Protein AF-A0A521LJ32-F1 (afdb_monomer)

Sequence (162 aa):
MAKRRGAHHNKLRSRKAGAVKAERNDLDALFDQVSVKQRFSLRRKIGRLPRASAHLLIRGYQLSLSMLVGRHCRHWPSCSAYTDEAIQRFGLWSGGWMGLARICRCNPWGTSGIDIVCEALPLGSRWYRPWSYGRWRGTNEPAPLALETTGLNGPGAGPAPS

Mean predicted aligned error: 18.1 Å

pLDDT: mean 70.21, std 13.19, range [38.06, 92.12]

Foldseek 3Di:
DPPPVVVVVVVVVVVVVVVVVVVVVVVVVVVVVVVVVVVVVVVVVVVCVVVVVVVVVVVVVCVLVVLVVDDDQLEPPRLVVQLVVLCVQPNCQLSVLQSVLVSVARDPPHDGYYAHHDPDAPPPDDSVCSNSSHDNDDGPDPDPCVVDVVDDDDDDDDDDDD

Radius of gyration: 37.43 Å; Cα contacts (8 Å, |Δi|>4): 113; chains: 1; bounding box: 54×36×129 Å

Solvent-accessible surface area (backbone atoms only — not comparable to full-atom values): 9677 Å² total; per-residue (Å²): 134,74,74,67,61,59,61,54,54,53,54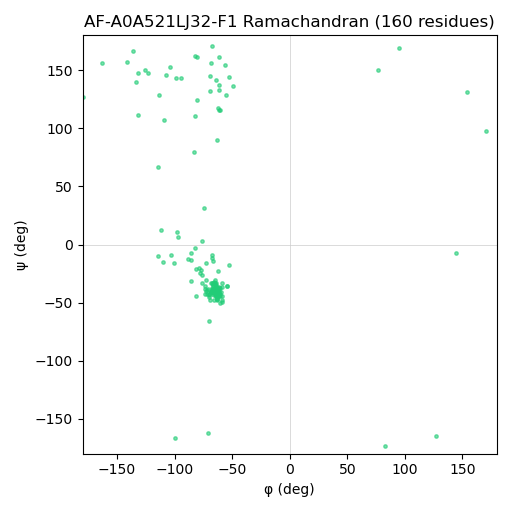,54,52,54,52,51,54,50,51,55,52,50,53,50,54,52,51,52,52,50,55,50,55,52,54,52,54,55,55,55,56,56,56,57,56,58,71,46,48,63,57,52,51,51,51,51,52,52,50,51,50,50,50,56,48,56,52,66,75,71,57,78,66,55,33,47,62,42,65,63,59,45,22,52,54,26,24,76,74,64,33,66,68,46,8,44,30,33,28,48,29,45,62,69,34,50,43,97,91,45,63,70,45,52,43,56,72,73,93,67,81,64,97,80,60,44,90,92,42,56,76,59,54,17,66,79,73,85,69,46,54,78,63,80,59,82,80,38,79,90,71,75,91,84,84,89,79,88,81,84,87,133

Structure (mmCIF, N/CA/C/O backbone):
data_AF-A0A521LJ32-F1
#
_entry.id   AF-A0A521LJ32-F1
#
loop_
_atom_site.group_PDB
_atom_site.id
_atom_site.type_symbol
_atom_site.label_atom_id
_atom_site.label_alt_id
_atom_site.label_comp_id
_atom_site.label_asym_id
_atom_site.label_entity_id
_atom_site.label_seq_id
_atom_site.pdbx_PDB_ins_code
_atom_site.Cartn_x
_atom_site.Cartn_y
_atom_site.Cartn_z
_atom_site.occupancy
_atom_site.B_iso_or_equiv
_atom_site.auth_seq_id
_atom_site.auth_comp_id
_atom_site.auth_asym_id
_atom_site.auth_atom_id
_atom_site.pdbx_PDB_model_num
ATOM 1 N N . MET A 1 1 ? -34.061 -26.441 92.527 1.00 54.38 1 MET A N 1
ATOM 2 C CA . MET A 1 1 ? -32.813 -25.710 92.175 1.00 54.38 1 MET A CA 1
ATOM 3 C C . MET A 1 1 ? -32.294 -25.921 90.730 1.00 54.38 1 MET A C 1
ATOM 5 O O . MET A 1 1 ? -31.245 -25.386 90.397 1.00 54.38 1 MET A O 1
ATOM 9 N N . ALA A 1 2 ? -33.013 -26.598 89.816 1.00 57.12 2 ALA A N 1
ATOM 10 C CA . ALA A 1 2 ? -32.486 -26.977 88.486 1.00 57.12 2 ALA A CA 1
ATOM 11 C C . ALA A 1 2 ? -32.610 -25.919 87.354 1.00 57.12 2 ALA A C 1
ATOM 13 O O . ALA A 1 2 ? -31.958 -26.039 86.320 1.00 57.12 2 ALA A O 1
ATOM 14 N N . LYS A 1 3 ? -33.406 -24.852 87.530 1.00 55.34 3 LYS A N 1
ATOM 15 C CA . LYS A 1 3 ? -33.791 -23.930 86.435 1.00 55.34 3 LYS A CA 1
ATOM 16 C C . LYS A 1 3 ? -32.705 -22.919 86.025 1.00 55.34 3 LYS A C 1
ATOM 18 O O . LYS A 1 3 ? -32.716 -22.426 84.901 1.00 55.34 3 LYS A O 1
ATOM 23 N N . ARG A 1 4 ? -31.729 -22.630 86.898 1.00 54.38 4 ARG A N 1
ATOM 24 C CA . ARG A 1 4 ? -30.661 -21.648 86.608 1.00 54.38 4 ARG A CA 1
ATOM 25 C C . ARG A 1 4 ? -29.555 -22.185 85.687 1.00 54.38 4 ARG A C 1
ATOM 27 O O . ARG A 1 4 ? -28.926 -21.394 84.991 1.00 54.38 4 ARG A O 1
ATOM 34 N N . ARG A 1 5 ? -29.341 -23.508 85.620 1.00 54.66 5 ARG A N 1
ATOM 35 C CA . ARG A 1 5 ? -28.276 -24.108 84.787 1.00 54.66 5 ARG A CA 1
ATOM 36 C C . ARG A 1 5 ? -28.604 -24.083 83.283 1.00 54.66 5 ARG A C 1
ATOM 38 O O . ARG A 1 5 ? -27.719 -23.813 82.476 1.00 54.66 5 ARG A O 1
ATOM 45 N N . GLY A 1 6 ? -29.874 -24.265 82.906 1.00 58.09 6 GLY A N 1
ATOM 46 C CA . GLY A 1 6 ? -30.313 -24.252 81.499 1.00 58.09 6 GLY A CA 1
ATOM 47 C C . GLY A 1 6 ? -30.199 -22.880 80.822 1.00 58.09 6 GLY A C 1
ATOM 48 O O . GLY A 1 6 ? -29.779 -22.785 79.669 1.00 58.09 6 GLY A O 1
ATOM 49 N N . ALA A 1 7 ? -30.480 -21.802 81.563 1.00 60.91 7 ALA A N 1
ATOM 50 C CA . ALA A 1 7 ? -30.339 -20.434 81.060 1.00 60.91 7 ALA A CA 1
ATOM 51 C C . ALA A 1 7 ? -28.874 -20.081 80.736 1.00 60.91 7 ALA A C 1
ATOM 53 O O . ALA A 1 7 ? -28.594 -19.405 79.745 1.00 60.91 7 ALA A O 1
ATOM 54 N N . HIS A 1 8 ? -27.928 -20.591 81.532 1.00 57.75 8 HIS A N 1
ATOM 55 C CA . HIS A 1 8 ? -26.502 -20.354 81.319 1.00 57.75 8 HIS A CA 1
ATOM 56 C C . HIS A 1 8 ? -25.959 -21.113 80.093 1.00 57.75 8 HIS A C 1
ATOM 58 O O . HIS A 1 8 ? -25.195 -20.553 79.306 1.00 57.75 8 HIS A O 1
ATOM 64 N N . HIS A 1 9 ? -26.415 -22.351 79.865 1.00 59.19 9 HIS A N 1
ATOM 65 C CA . HIS A 1 9 ? -26.024 -23.143 78.690 1.00 59.19 9 HIS A CA 1
ATOM 66 C C . HIS A 1 9 ? -26.517 -22.540 77.364 1.00 59.19 9 HIS A C 1
ATOM 68 O O . HIS A 1 9 ? -25.766 -22.511 76.388 1.00 59.19 9 HIS A O 1
ATOM 74 N N . ASN A 1 10 ? -27.743 -22.005 77.327 1.00 61.47 10 ASN A N 1
ATOM 75 C CA . ASN A 1 10 ? -28.283 -21.361 76.124 1.00 61.47 10 ASN A CA 1
ATOM 76 C C . ASN A 1 10 ? -27.497 -20.084 75.761 1.00 61.47 10 ASN A C 1
ATOM 78 O O . ASN A 1 10 ? -27.132 -19.860 74.605 1.00 61.47 10 ASN A O 1
ATOM 82 N N . LYS A 1 11 ? -27.116 -19.297 76.778 1.00 60.88 11 LYS A N 1
ATOM 83 C CA . LYS A 1 11 ? -26.315 -18.077 76.599 1.00 60.88 11 LYS A CA 1
ATOM 84 C C . LYS A 1 11 ? -24.913 -18.375 76.054 1.00 60.88 11 LYS A C 1
ATOM 86 O O . LYS A 1 11 ? -24.425 -17.646 75.194 1.00 60.88 11 LYS A O 1
ATOM 91 N N . LEU A 1 12 ? -24.279 -19.464 76.492 1.00 61.78 12 LEU A N 1
ATOM 92 C CA . LEU A 1 12 ? -22.976 -19.894 75.968 1.00 61.78 12 LEU A CA 1
ATOM 93 C C . LEU A 1 12 ? -23.063 -20.371 74.507 1.00 61.78 12 LEU A C 1
ATOM 95 O O . LEU A 1 12 ? -22.185 -20.050 73.706 1.00 61.78 12 LEU A O 1
ATOM 99 N N . ARG A 1 13 ? -24.135 -21.083 74.133 1.00 63.41 13 ARG A N 1
ATOM 100 C CA . ARG A 1 13 ? -24.345 -21.582 72.762 1.00 63.41 13 ARG A CA 1
ATOM 101 C C . ARG A 1 13 ? -24.614 -20.447 71.767 1.00 63.41 13 ARG A C 1
ATOM 103 O O . ARG A 1 13 ? -24.036 -20.447 70.684 1.00 63.41 13 ARG A O 1
ATOM 110 N N . SER A 1 14 ? -25.403 -19.446 72.167 1.00 62.03 14 SER A N 1
ATOM 111 C CA . SER A 1 14 ? -25.654 -18.242 71.361 1.00 62.03 14 SER A CA 1
ATOM 112 C C . SER A 1 14 ? -24.380 -17.426 71.114 1.00 62.03 14 SER A C 1
ATOM 114 O O . SER A 1 14 ? -24.181 -16.935 70.006 1.00 62.03 14 SER A O 1
ATOM 116 N N . ARG A 1 15 ? -23.485 -17.321 72.109 1.00 66.06 15 ARG A N 1
ATOM 117 C CA . ARG A 1 15 ? -22.196 -16.622 71.956 1.00 66.06 15 ARG A CA 1
ATOM 118 C C . ARG A 1 15 ? -21.252 -17.357 71.003 1.00 66.06 15 ARG A C 1
ATOM 120 O O . ARG A 1 15 ? -20.629 -16.715 70.165 1.00 66.06 15 ARG A O 1
ATOM 127 N N . LYS A 1 16 ? -21.193 -18.693 71.076 1.00 69.75 16 LYS A N 1
ATOM 128 C CA . LYS A 1 16 ? -20.401 -19.509 70.137 1.00 69.75 16 LYS A CA 1
ATOM 129 C C . LYS A 1 16 ? -20.930 -19.421 68.702 1.00 69.75 16 LYS A C 1
ATOM 131 O O . LYS A 1 16 ? -20.137 -19.275 67.782 1.00 69.75 16 LYS A O 1
ATOM 136 N N . ALA A 1 17 ? -22.251 -19.447 68.510 1.00 67.25 17 ALA A N 1
ATOM 137 C CA . ALA A 1 17 ? -22.855 -19.275 67.187 1.00 67.25 17 ALA A CA 1
ATOM 138 C C . ALA A 1 17 ? -22.540 -17.896 66.577 1.00 67.25 17 ALA A C 1
ATOM 140 O O . ALA A 1 17 ? -22.269 -17.808 65.382 1.00 67.25 17 ALA A O 1
ATOM 141 N N . GLY A 1 18 ? -22.519 -16.841 67.402 1.00 62.53 18 GLY A N 1
ATOM 142 C CA . GLY A 1 18 ? -22.103 -15.499 66.985 1.00 62.53 18 GLY A CA 1
ATOM 143 C C . GLY A 1 18 ? -20.631 -15.426 66.570 1.00 62.53 18 GLY A C 1
ATOM 144 O O . GLY A 1 18 ? -20.332 -14.869 65.520 1.00 62.53 18 GLY A O 1
ATOM 145 N N . ALA A 1 19 ? -19.728 -16.048 67.337 1.00 68.88 19 ALA A N 1
ATOM 146 C CA . ALA A 1 19 ? -18.296 -16.075 67.027 1.00 68.88 19 ALA A CA 1
ATOM 147 C C . ALA A 1 19 ? -17.991 -16.813 65.710 1.00 68.88 19 ALA A C 1
ATOM 149 O O . ALA A 1 19 ? -17.272 -16.292 64.868 1.00 68.88 19 ALA A O 1
ATOM 150 N N . VAL A 1 20 ? -18.619 -17.972 65.477 1.00 70.00 20 VAL A N 1
ATOM 151 C CA . VAL A 1 20 ? -18.453 -18.733 64.222 1.00 70.00 20 VAL A CA 1
ATOM 152 C C . VAL A 1 20 ? -19.055 -17.989 63.022 1.00 70.00 20 VAL A C 1
ATOM 154 O O . VAL A 1 20 ? -18.553 -18.083 61.903 1.00 70.00 20 VAL A O 1
ATOM 157 N N . LYS A 1 21 ? -20.146 -17.235 63.225 1.00 72.44 21 LYS A N 1
ATOM 158 C CA . LYS A 1 21 ? -20.731 -16.390 62.174 1.00 72.44 21 LYS A CA 1
ATOM 159 C C . LYS A 1 21 ? -19.796 -15.230 61.815 1.00 72.44 21 LYS A C 1
ATOM 161 O O . LYS A 1 21 ? -19.666 -14.942 60.632 1.00 72.44 21 LYS A O 1
ATOM 166 N N . ALA A 1 22 ? -19.155 -14.614 62.809 1.00 74.06 22 ALA A N 1
ATOM 167 C CA . ALA A 1 22 ? -18.171 -13.557 62.594 1.00 74.06 22 ALA A CA 1
ATOM 168 C C . ALA A 1 22 ? -16.955 -14.076 61.809 1.00 74.06 22 ALA A C 1
ATOM 170 O O . ALA A 1 22 ? -16.626 -13.512 60.775 1.00 74.06 22 ALA A O 1
ATOM 171 N N . GLU A 1 23 ? -16.393 -15.221 62.210 1.00 70.88 23 GLU A N 1
ATOM 172 C CA . GLU A 1 23 ? -15.222 -15.815 61.548 1.00 70.88 23 GLU A CA 1
ATOM 173 C C . GLU A 1 23 ? -15.498 -16.208 60.083 1.00 70.88 23 GLU A C 1
ATOM 175 O O . GLU A 1 23 ? -14.677 -15.975 59.199 1.00 70.88 23 GLU A O 1
ATOM 180 N N . ARG A 1 24 ? -16.694 -16.738 59.784 1.00 76.19 24 ARG A N 1
ATOM 181 C CA . ARG A 1 24 ? -17.104 -17.024 58.397 1.00 76.19 24 ARG A CA 1
ATOM 182 C C . ARG A 1 24 ? -17.256 -15.752 57.558 1.00 76.19 24 ARG A C 1
ATOM 184 O O . ARG A 1 24 ? -16.822 -15.746 56.414 1.00 76.19 24 ARG A O 1
ATOM 191 N N . ASN A 1 25 ? -17.816 -14.684 58.127 1.00 75.81 25 ASN A N 1
ATOM 192 C CA . ASN A 1 25 ? -17.928 -13.401 57.431 1.00 75.81 25 ASN A CA 1
ATOM 193 C C . ASN A 1 25 ? -16.542 -12.787 57.138 1.00 75.81 25 ASN A C 1
ATOM 195 O O . ASN A 1 25 ? -16.372 -12.162 56.094 1.00 75.81 25 ASN A O 1
ATOM 199 N N . ASP A 1 26 ? -15.556 -12.992 58.019 1.00 77.69 26 ASP A N 1
ATOM 200 C CA . ASP A 1 26 ? -14.171 -12.556 57.795 1.00 77.69 26 ASP A CA 1
ATOM 201 C C . ASP A 1 26 ? -13.500 -13.346 56.660 1.00 77.69 26 ASP A C 1
ATOM 203 O O . ASP A 1 26 ? -12.827 -12.762 55.809 1.00 77.69 26 ASP A O 1
ATOM 207 N N . LEU A 1 27 ? -13.723 -14.664 56.588 1.00 71.81 27 LEU A N 1
ATOM 208 C CA . LEU A 1 27 ? -13.238 -15.490 55.475 1.00 71.81 27 LEU A CA 1
ATOM 209 C C . LEU A 1 27 ? -13.890 -15.100 54.140 1.00 71.81 27 LEU A C 1
ATOM 211 O O . LEU A 1 27 ? -13.187 -14.985 53.133 1.00 71.81 27 LEU A O 1
ATOM 215 N N . ASP A 1 28 ? -15.198 -14.834 54.130 1.00 76.00 28 ASP A N 1
ATOM 216 C CA . ASP A 1 28 ? -15.920 -14.368 52.940 1.00 76.00 28 ASP A CA 1
ATOM 217 C C . ASP A 1 28 ? -15.393 -12.994 52.474 1.00 76.00 28 ASP A C 1
ATOM 219 O O . ASP A 1 28 ? -15.173 -12.777 51.279 1.00 76.00 28 ASP A O 1
ATOM 223 N N . ALA A 1 29 ? -15.081 -12.092 53.414 1.00 75.38 29 ALA A N 1
ATOM 224 C CA . ALA A 1 29 ? -14.473 -10.794 53.120 1.00 75.38 29 ALA A CA 1
ATOM 225 C C . ALA A 1 29 ? -13.045 -10.918 52.557 1.00 75.38 29 ALA A C 1
ATOM 227 O O . ALA A 1 29 ? -12.646 -10.136 51.689 1.00 75.38 29 ALA A O 1
ATOM 228 N N . LEU A 1 30 ? -12.263 -11.902 53.010 1.00 74.81 30 LEU A N 1
ATOM 229 C CA . LEU A 1 30 ? -10.928 -12.172 52.470 1.00 74.81 30 LEU A CA 1
ATOM 230 C C . LEU A 1 30 ? -10.986 -12.740 51.045 1.00 74.81 30 LEU A C 1
ATOM 232 O O . LEU A 1 30 ? -10.229 -12.285 50.182 1.00 74.81 30 LEU A O 1
ATOM 236 N N . PHE A 1 31 ? -11.894 -13.681 50.764 1.00 69.81 31 PHE A N 1
ATOM 237 C CA . PHE A 1 31 ? -12.085 -14.217 49.410 1.00 69.81 31 PHE A CA 1
ATOM 238 C C . PHE A 1 31 ? -12.520 -13.131 48.416 1.00 69.81 31 PHE A C 1
ATOM 240 O O . PHE A 1 31 ? -12.010 -13.086 47.289 1.00 69.81 31 PHE A O 1
ATOM 247 N N . ASP A 1 32 ? -13.391 -12.212 48.843 1.00 72.06 32 ASP A N 1
ATOM 248 C CA . ASP A 1 32 ? -13.835 -11.098 48.005 1.00 72.06 32 ASP A CA 1
ATOM 249 C C . ASP A 1 32 ? -12.683 -10.112 47.721 1.00 72.06 32 ASP A C 1
ATOM 251 O O . ASP A 1 32 ? -12.442 -9.724 46.572 1.00 72.06 32 ASP A O 1
ATOM 255 N N . GLN A 1 33 ? -11.850 -9.814 48.728 1.00 65.12 33 GLN A N 1
ATOM 256 C CA . GLN A 1 33 ? -10.648 -8.988 48.550 1.00 65.12 33 GLN A CA 1
ATOM 257 C C . GLN A 1 33 ? -9.626 -9.584 47.562 1.00 65.12 33 GLN A C 1
ATOM 259 O O . GLN A 1 33 ? -9.000 -8.839 46.794 1.00 65.12 33 GLN A O 1
ATOM 264 N N . VAL A 1 34 ? -9.446 -10.910 47.541 1.00 64.62 34 VAL A N 1
ATOM 265 C CA . VAL A 1 34 ? -8.529 -11.591 46.605 1.00 64.62 34 VAL A CA 1
ATOM 266 C C . VAL A 1 34 ? -9.069 -11.549 45.166 1.00 64.62 34 VAL A C 1
ATOM 268 O O . VAL A 1 34 ? -8.337 -11.173 44.242 1.00 64.62 34 VAL A O 1
ATOM 271 N N . SER A 1 35 ? -10.363 -11.836 44.976 1.00 58.97 35 SER A N 1
ATOM 272 C CA . SER A 1 35 ? -11.041 -11.835 43.667 1.00 58.97 35 SER A CA 1
ATOM 273 C C . SER A 1 35 ? -11.021 -10.454 42.996 1.00 58.97 35 SER A C 1
ATOM 275 O O . SER A 1 35 ? -10.735 -10.310 41.798 1.00 58.97 35 SER A O 1
ATOM 277 N N . VAL A 1 36 ? -11.237 -9.402 43.788 1.00 60.97 36 VAL A N 1
ATOM 278 C CA . VAL A 1 36 ? -11.224 -8.009 43.331 1.00 60.97 36 VAL A CA 1
ATOM 279 C C . VAL A 1 36 ? -9.819 -7.587 42.866 1.00 60.97 36 VAL A C 1
ATOM 281 O O . VAL A 1 36 ? -9.673 -7.017 41.778 1.00 60.97 36 VAL A O 1
ATOM 284 N N . LYS A 1 37 ? -8.753 -7.940 43.603 1.00 56.16 37 LYS A N 1
ATOM 285 C CA . LYS A 1 37 ? -7.362 -7.640 43.198 1.00 56.16 37 LYS A CA 1
ATOM 286 C C . LYS A 1 37 ? -6.949 -8.354 41.903 1.00 56.16 37 LYS A C 1
ATOM 288 O O . LYS A 1 37 ? -6.308 -7.727 41.051 1.00 56.16 37 LYS A O 1
ATOM 293 N N . GLN A 1 38 ? -7.346 -9.618 41.709 1.00 58.31 38 GLN A N 1
ATOM 294 C CA . GLN A 1 38 ? -7.079 -10.368 40.469 1.00 58.31 38 GLN A CA 1
ATOM 295 C C . GLN A 1 38 ? -7.765 -9.736 39.244 1.00 58.31 38 GLN A C 1
ATOM 297 O O . GLN A 1 38 ? -7.132 -9.575 38.193 1.00 58.31 38 GLN A O 1
ATOM 302 N N . ARG A 1 39 ? -9.018 -9.282 39.388 1.00 54.84 39 ARG A N 1
ATOM 303 C CA . ARG A 1 39 ? -9.787 -8.600 38.328 1.00 54.84 39 ARG A CA 1
ATOM 304 C C . ARG A 1 39 ? -9.175 -7.255 37.906 1.00 54.84 39 ARG A C 1
ATOM 306 O O . ARG A 1 39 ? -9.175 -6.921 36.719 1.00 54.84 39 ARG A O 1
ATOM 313 N N . PHE A 1 40 ? -8.576 -6.506 38.834 1.00 54.75 40 PHE A N 1
ATOM 314 C CA . PHE A 1 40 ? -7.936 -5.216 38.530 1.00 54.75 40 PHE A CA 1
ATOM 315 C C . PHE A 1 40 ? -6.568 -5.321 37.829 1.00 54.75 40 PHE A C 1
ATOM 317 O O . PHE A 1 40 ? -6.170 -4.393 37.117 1.00 54.75 40 PHE A O 1
ATOM 324 N N . SER A 1 41 ? -5.834 -6.422 38.013 1.00 53.56 41 SER A N 1
ATOM 325 C CA . SER A 1 41 ? -4.534 -6.654 37.358 1.00 53.56 41 SER A CA 1
ATOM 326 C C . SER A 1 41 ? -4.692 -6.980 35.865 1.00 53.56 41 SER A C 1
ATOM 328 O O . SER A 1 41 ? -4.002 -6.412 35.015 1.00 53.56 41 SER A O 1
ATOM 330 N N . LEU A 1 42 ? -5.673 -7.821 35.524 1.00 59.31 42 LEU A N 1
ATOM 331 C CA . LEU A 1 42 ? -5.960 -8.225 34.142 1.00 59.31 42 LEU A CA 1
ATOM 332 C C . LEU A 1 42 ? -6.508 -7.065 33.296 1.00 59.31 42 LEU A C 1
ATOM 334 O O . LEU A 1 42 ? -6.065 -6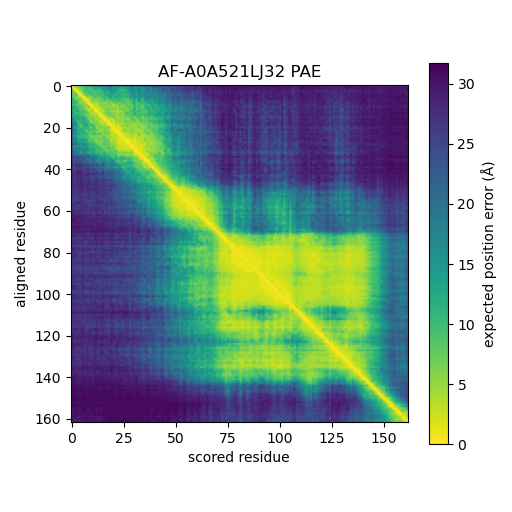.842 32.169 1.00 59.31 42 LEU A O 1
ATOM 338 N N . ARG A 1 43 ? -7.390 -6.242 33.873 1.00 57.50 43 ARG A N 1
ATOM 339 C CA . ARG A 1 43 ? -7.992 -5.074 33.208 1.00 57.50 43 ARG A CA 1
ATOM 340 C C . ARG A 1 43 ? -6.964 -3.985 32.853 1.00 57.50 43 ARG A C 1
ATOM 342 O O . ARG A 1 43 ? -7.097 -3.319 31.828 1.00 57.50 43 ARG A O 1
ATOM 349 N N . ARG A 1 44 ? -5.885 -3.852 33.641 1.00 55.53 44 ARG A N 1
ATOM 350 C CA . ARG A 1 44 ? -4.763 -2.931 33.361 1.00 55.53 44 ARG A CA 1
ATOM 351 C C . ARG A 1 44 ? -3.862 -3.387 32.210 1.00 55.53 44 ARG A C 1
ATOM 353 O O . ARG A 1 44 ? -3.319 -2.533 31.511 1.00 55.53 44 ARG A O 1
ATOM 360 N N . LYS A 1 45 ? -3.713 -4.699 31.987 1.00 53.75 45 LYS A N 1
ATOM 361 C CA . LYS A 1 45 ? -2.953 -5.237 30.843 1.00 53.75 45 LYS A CA 1
ATOM 362 C C . LYS A 1 45 ? -3.694 -5.001 29.521 1.00 53.75 45 LYS A C 1
ATOM 364 O O . LYS A 1 45 ? -3.078 -4.601 28.537 1.00 53.75 45 LYS A O 1
ATOM 369 N N . ILE A 1 46 ? -5.021 -5.126 29.535 1.00 62.19 46 ILE A N 1
ATOM 370 C CA . ILE A 1 46 ? -5.887 -4.923 28.362 1.00 62.19 46 ILE A CA 1
ATOM 371 C C . ILE A 1 46 ? -5.883 -3.458 27.891 1.00 62.19 46 ILE A C 1
ATOM 373 O O . ILE A 1 46 ? -5.842 -3.195 26.693 1.00 62.19 46 ILE A O 1
ATOM 377 N N . GLY A 1 47 ? -5.794 -2.489 28.809 1.00 61.19 47 GLY A N 1
ATOM 378 C CA . GLY A 1 47 ? -5.699 -1.061 28.464 1.00 61.19 47 GLY A CA 1
ATOM 379 C C . GLY A 1 47 ? -4.398 -0.628 27.763 1.00 61.19 47 GLY A C 1
ATOM 380 O O . GLY A 1 47 ? -4.304 0.508 27.293 1.00 61.19 47 GLY A O 1
ATOM 381 N N . ARG A 1 48 ? -3.381 -1.503 27.682 1.00 58.66 48 ARG A N 1
ATOM 382 C CA . ARG A 1 48 ? -2.109 -1.237 26.977 1.00 58.66 48 ARG A CA 1
ATOM 383 C C . ARG A 1 48 ? -2.033 -1.870 25.583 1.00 58.66 48 ARG A C 1
ATOM 385 O O . ARG A 1 48 ? -1.213 -1.434 24.780 1.00 58.66 48 ARG A O 1
ATOM 392 N N . LEU A 1 49 ? -2.913 -2.822 25.268 1.00 66.44 49 LEU A N 1
ATOM 393 C CA . LEU A 1 49 ? -3.036 -3.437 23.941 1.00 66.44 49 LEU A CA 1
ATOM 394 C C . LEU A 1 49 ? -3.352 -2.444 22.807 1.00 66.44 49 LEU A C 1
ATOM 396 O O . LEU A 1 49 ? -2.677 -2.524 21.782 1.00 66.44 49 LEU A O 1
ATOM 400 N N . PRO A 1 50 ? -4.279 -1.471 22.954 1.00 72.56 50 PRO A N 1
ATOM 401 C CA . PRO A 1 50 ? -4.562 -0.538 21.863 1.00 72.56 50 PRO A CA 1
ATOM 402 C C . PRO A 1 50 ? -3.348 0.343 21.553 1.00 72.56 50 PRO A C 1
ATOM 404 O O . PRO A 1 50 ? -3.020 0.565 20.390 1.00 72.56 50 PRO A O 1
ATOM 407 N N . ARG A 1 51 ? -2.601 0.757 22.586 1.00 70.75 51 ARG A N 1
ATOM 408 C CA . ARG A 1 51 ? -1.354 1.517 22.420 1.00 70.75 51 ARG A CA 1
ATOM 409 C C . ARG A 1 51 ? -0.282 0.702 21.699 1.00 70.75 51 ARG A C 1
ATOM 411 O O . ARG A 1 51 ? 0.364 1.224 20.799 1.00 70.75 51 ARG A O 1
ATOM 418 N N . ALA A 1 52 ? -0.129 -0.575 22.044 1.00 74.38 52 ALA A N 1
ATOM 419 C CA . ALA A 1 52 ? 0.801 -1.466 21.356 1.00 74.38 52 ALA A CA 1
ATOM 420 C C . ALA A 1 52 ? 0.407 -1.689 19.883 1.00 74.38 52 ALA A C 1
ATOM 422 O O . ALA A 1 52 ? 1.268 -1.630 19.010 1.00 74.38 52 ALA A O 1
ATOM 423 N N . SER A 1 53 ? -0.889 -1.858 19.593 1.00 78.38 53 SER A N 1
ATOM 424 C CA . SER A 1 53 ? -1.387 -1.990 18.217 1.00 78.38 53 SER A CA 1
ATOM 425 C C . SER A 1 53 ? -1.176 -0.718 17.390 1.00 78.38 53 SER A C 1
ATOM 427 O O . SER A 1 53 ? -0.713 -0.795 16.255 1.00 78.38 53 SER A O 1
ATOM 429 N N . ALA A 1 54 ? -1.403 0.458 17.984 1.00 79.38 54 ALA A N 1
ATOM 430 C CA . ALA A 1 54 ? -1.137 1.740 17.344 1.00 79.38 54 ALA A CA 1
ATOM 431 C C . ALA A 1 54 ? 0.360 1.912 17.048 1.00 79.38 54 ALA A C 1
ATOM 433 O O . ALA A 1 54 ? 0.731 2.285 15.940 1.00 79.38 54 ALA A O 1
ATOM 434 N N . HIS A 1 55 ? 1.237 1.563 17.993 1.00 82.00 55 HIS A N 1
ATOM 435 C CA . HIS A 1 55 ? 2.683 1.593 17.769 1.00 82.00 55 HIS A CA 1
ATOM 436 C C . HIS A 1 55 ? 3.138 0.633 16.665 1.00 82.00 55 HIS A C 1
ATOM 438 O O . HIS A 1 55 ? 4.002 1.002 15.870 1.00 82.00 55 HIS A O 1
ATOM 444 N N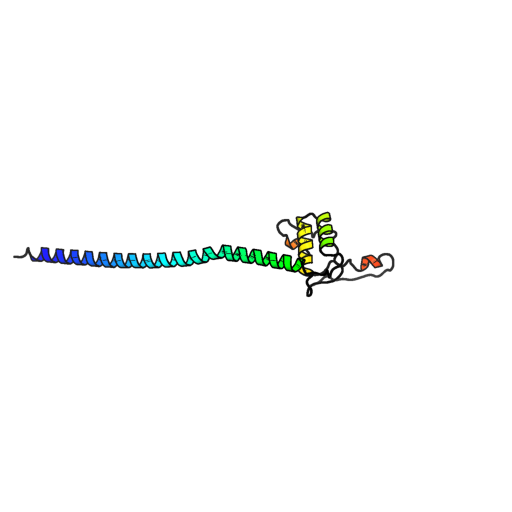 . LEU A 1 56 ? 2.561 -0.569 16.588 1.00 78.50 56 LEU A N 1
ATOM 445 C CA . LEU A 1 56 ? 2.868 -1.540 15.537 1.00 78.50 56 LEU A CA 1
ATOM 446 C C . LEU A 1 56 ? 2.461 -1.012 14.152 1.00 78.50 56 LEU A C 1
ATOM 448 O O . LEU A 1 56 ? 3.247 -1.100 13.212 1.00 78.50 56 LEU A O 1
ATOM 452 N N . LEU A 1 57 ? 1.277 -0.403 14.042 1.00 79.25 57 LEU A N 1
ATOM 453 C CA . LEU A 1 57 ? 0.794 0.228 12.808 1.00 79.25 57 LEU A CA 1
ATOM 454 C C . LEU A 1 57 ? 1.678 1.404 12.383 1.00 79.25 57 LEU A C 1
ATOM 456 O O . LEU A 1 57 ? 2.072 1.494 11.222 1.00 79.25 57 LEU A O 1
ATOM 460 N N . ILE A 1 58 ? 2.048 2.270 13.330 1.00 79.94 58 ILE A N 1
ATOM 461 C CA . ILE A 1 58 ? 2.929 3.415 13.071 1.00 79.94 58 ILE A CA 1
ATOM 462 C C . ILE A 1 58 ? 4.310 2.938 12.613 1.00 79.94 58 ILE A C 1
ATOM 464 O O . ILE A 1 58 ? 4.865 3.490 11.667 1.00 7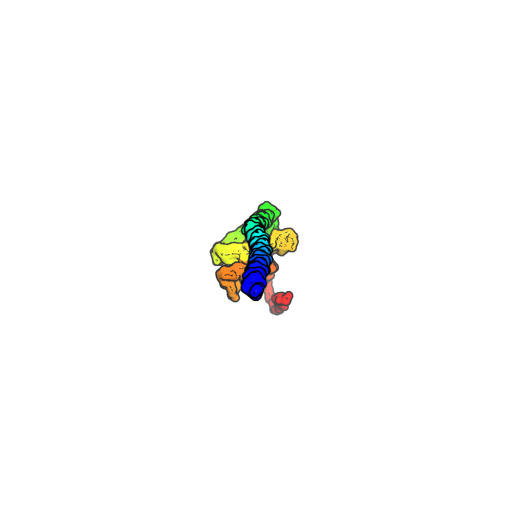9.94 58 ILE A O 1
ATOM 468 N N . ARG A 1 59 ? 4.868 1.894 13.239 1.00 74.00 59 ARG A N 1
ATOM 469 C CA . ARG A 1 59 ? 6.149 1.309 12.816 1.00 74.00 59 ARG A CA 1
ATOM 470 C C . ARG A 1 59 ? 6.055 0.633 11.451 1.00 74.00 59 ARG A C 1
ATOM 472 O O . ARG A 1 59 ? 6.980 0.793 10.662 1.00 74.00 59 ARG A O 1
ATOM 479 N N . GLY A 1 60 ? 4.949 -0.049 11.147 1.00 73.00 60 GLY A N 1
ATOM 480 C CA . GLY A 1 60 ? 4.681 -0.593 9.814 1.00 73.00 60 GLY A CA 1
ATOM 481 C C . GLY A 1 60 ? 4.674 0.503 8.749 1.00 73.00 60 GLY A C 1
ATOM 482 O O . GLY A 1 60 ? 5.389 0.402 7.758 1.00 73.00 60 GLY A O 1
ATOM 483 N N . TYR A 1 61 ? 3.966 1.603 9.010 1.00 64.19 61 TYR A N 1
ATOM 484 C CA . TYR A 1 61 ? 3.922 2.771 8.131 1.00 64.19 61 TYR A CA 1
ATOM 485 C C . TYR A 1 61 ? 5.289 3.448 7.969 1.00 64.19 61 TYR A C 1
ATOM 487 O O . TYR A 1 61 ? 5.711 3.716 6.847 1.00 64.19 61 TYR A O 1
ATOM 495 N N . GLN A 1 62 ? 6.016 3.679 9.067 1.00 69.62 62 GLN A N 1
ATOM 496 C CA . GLN A 1 62 ? 7.362 4.259 9.025 1.00 69.62 62 GLN A CA 1
ATOM 497 C C . GLN A 1 62 ? 8.336 3.382 8.245 1.00 69.62 62 GLN A C 1
ATOM 499 O O . GLN A 1 62 ? 9.166 3.915 7.521 1.00 69.62 62 GLN A O 1
ATOM 504 N N . LEU A 1 63 ? 8.236 2.057 8.352 1.00 59.19 63 LEU A N 1
ATOM 505 C CA . LEU A 1 63 ? 9.081 1.138 7.596 1.00 59.19 63 LEU A CA 1
ATOM 506 C C . LEU A 1 63 ? 8.722 1.143 6.102 1.00 59.19 63 LEU A C 1
ATOM 508 O O . LEU A 1 63 ? 9.619 1.196 5.263 1.00 59.19 63 LEU A O 1
ATOM 512 N N . SER A 1 64 ? 7.428 1.148 5.760 1.00 63.81 64 SER A N 1
ATOM 513 C CA . SER A 1 64 ? 6.957 1.254 4.372 1.00 63.81 64 SER A CA 1
ATOM 514 C C . SER A 1 64 ? 7.370 2.577 3.721 1.00 63.81 64 SER A C 1
ATOM 516 O O . SER A 1 64 ? 7.857 2.582 2.591 1.00 63.81 64 SER A O 1
ATOM 518 N N . LEU A 1 65 ? 7.244 3.691 4.445 1.00 60.53 65 LEU A N 1
ATOM 519 C CA . LEU A 1 65 ? 7.676 5.007 3.978 1.00 60.53 65 LEU A CA 1
ATOM 520 C C . LEU A 1 65 ? 9.196 5.159 3.939 1.00 60.53 65 LEU A C 1
ATOM 522 O O . LEU A 1 65 ? 9.726 5.693 2.973 1.00 60.53 65 LEU A O 1
ATOM 526 N N . SER A 1 66 ? 9.910 4.689 4.963 1.00 57.06 66 SER A N 1
ATOM 527 C CA . SER A 1 66 ? 11.374 4.758 5.013 1.00 57.06 66 SER A CA 1
ATOM 528 C C . SER A 1 66 ? 12.003 3.922 3.905 1.00 57.06 66 SER A C 1
ATOM 530 O O . SER A 1 66 ? 13.018 4.334 3.348 1.00 57.06 66 SER A O 1
ATOM 532 N N . MET A 1 67 ? 11.374 2.804 3.520 1.00 55.69 67 MET A N 1
ATOM 533 C CA . MET A 1 67 ? 11.744 2.120 2.290 1.00 55.69 67 MET A CA 1
ATOM 534 C C . MET A 1 67 ? 11.493 3.009 1.068 1.00 55.69 67 MET A C 1
ATOM 536 O O . MET A 1 67 ? 12.389 3.129 0.249 1.00 55.69 67 MET A O 1
ATOM 540 N N . LEU A 1 68 ? 10.347 3.674 0.925 1.00 60.38 68 LEU A N 1
ATOM 541 C CA . LEU A 1 68 ? 10.051 4.462 -0.281 1.00 60.38 68 LEU A CA 1
ATOM 542 C C . LEU A 1 68 ? 10.952 5.702 -0.468 1.00 60.38 68 LEU A C 1
ATOM 544 O O . LEU A 1 68 ? 11.280 6.046 -1.599 1.00 60.38 68 LEU A O 1
ATOM 548 N N . VAL A 1 69 ? 11.389 6.343 0.618 1.00 56.19 69 VAL A N 1
ATOM 549 C CA . VAL A 1 69 ? 12.140 7.615 0.576 1.00 56.19 69 VAL A CA 1
ATOM 550 C C . VAL A 1 69 ? 13.631 7.442 0.219 1.00 56.19 69 VAL A C 1
ATOM 552 O O . VAL A 1 69 ? 14.254 8.390 -0.243 1.00 56.19 69 VAL A O 1
ATOM 555 N N . GLY A 1 70 ? 14.217 6.247 0.375 1.00 56.25 70 GLY A N 1
ATOM 556 C CA . GLY A 1 70 ? 15.667 6.025 0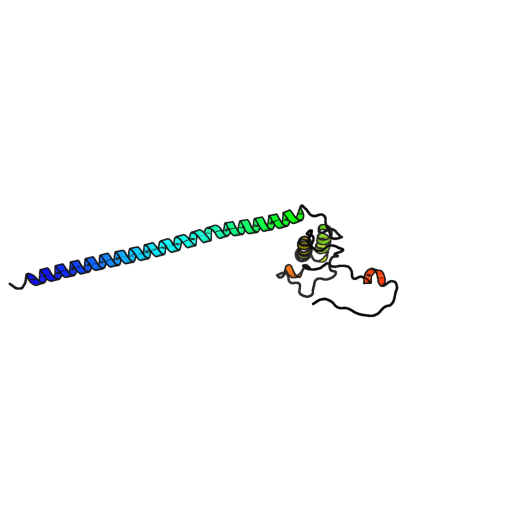.214 1.00 56.25 70 GLY A CA 1
ATOM 557 C C . GLY A 1 70 ? 16.113 5.186 -0.990 1.00 56.25 70 GLY A C 1
ATOM 558 O O . GLY A 1 70 ? 17.246 4.708 -0.999 1.00 56.25 70 GLY A O 1
ATOM 559 N N . ARG A 1 71 ? 15.246 4.904 -1.972 1.00 59.22 71 ARG A N 1
ATOM 560 C CA . ARG A 1 71 ? 15.514 3.841 -2.961 1.00 59.22 71 ARG A CA 1
ATOM 561 C C . ARG A 1 71 ? 15.828 4.349 -4.359 1.00 59.22 71 ARG A C 1
ATOM 563 O O . ARG A 1 71 ? 14.934 4.695 -5.125 1.00 59.22 71 ARG A O 1
ATOM 570 N N . HIS A 1 72 ? 17.101 4.234 -4.734 1.00 68.81 72 HIS A N 1
ATOM 571 C CA . HIS A 1 72 ? 17.496 4.094 -6.133 1.00 68.81 72 HIS A CA 1
ATOM 572 C C . HIS A 1 72 ? 16.874 2.801 -6.681 1.00 68.81 72 HIS A C 1
ATOM 574 O O . HIS A 1 72 ? 17.150 1.709 -6.179 1.00 68.81 72 HIS A O 1
ATOM 580 N N . CYS A 1 73 ? 15.976 2.910 -7.663 1.00 75.88 73 CYS A N 1
ATOM 581 C CA . CYS A 1 73 ? 15.337 1.740 -8.264 1.00 75.88 73 CYS A CA 1
ATOM 582 C C . CYS A 1 73 ? 16.395 0.833 -8.906 1.00 75.88 73 CYS A C 1
ATOM 584 O O . CYS A 1 73 ? 17.043 1.222 -9.871 1.00 75.88 73 CYS A O 1
ATOM 586 N N . ARG A 1 74 ? 16.547 -0.386 -8.372 1.00 77.25 74 ARG A N 1
ATOM 587 C CA . ARG A 1 74 ? 17.456 -1.419 -8.903 1.00 77.25 74 ARG A CA 1
ATOM 588 C C . ARG A 1 74 ? 16.825 -2.257 -10.021 1.00 77.25 74 ARG A C 1
ATOM 590 O O . ARG A 1 74 ? 17.493 -3.088 -10.633 1.00 77.25 74 ARG A O 1
ATOM 597 N N . HIS A 1 75 ? 15.531 -2.056 -10.255 1.00 77.75 75 HIS A N 1
ATOM 598 C CA . HIS A 1 75 ? 14.786 -2.675 -11.341 1.00 77.75 75 HIS A CA 1
ATOM 599 C C . HIS A 1 75 ? 14.473 -1.658 -12.418 1.00 77.75 75 HIS A C 1
ATOM 601 O O . HIS A 1 75 ? 14.186 -0.497 -12.117 1.00 77.75 75 HIS A O 1
ATOM 607 N N . TRP A 1 76 ? 14.469 -2.138 -13.654 1.00 78.81 76 TRP A N 1
ATOM 608 C CA . TRP A 1 76 ? 14.039 -1.380 -14.816 1.00 78.81 76 TRP A CA 1
ATOM 609 C C . TRP A 1 76 ? 12.759 -2.022 -15.376 1.00 78.81 76 TRP A C 1
ATOM 611 O O . TRP A 1 76 ? 12.742 -3.246 -15.541 1.00 78.81 76 TRP A O 1
ATOM 621 N N . PRO A 1 77 ? 11.667 -1.271 -15.619 1.00 83.56 77 PRO A N 1
ATOM 622 C CA . PRO A 1 77 ? 11.419 0.144 -15.298 1.00 83.56 77 PRO A CA 1
ATOM 623 C C . PRO A 1 77 ? 11.312 0.424 -13.782 1.00 83.56 77 PRO A C 1
ATOM 625 O O . PRO A 1 77 ? 11.280 -0.501 -12.961 1.00 83.56 77 PRO A O 1
ATOM 628 N N . SER A 1 78 ? 11.273 1.708 -13.395 1.00 87.19 78 SER A N 1
ATOM 629 C CA . SER A 1 78 ? 11.187 2.127 -11.986 1.00 87.19 78 SER A CA 1
ATOM 630 C C . SER A 1 78 ? 9.968 1.520 -11.276 1.00 87.19 78 SER A C 1
ATOM 632 O O . SER A 1 78 ? 8.956 1.193 -11.896 1.00 87.19 78 SER A O 1
ATOM 634 N N . CYS A 1 79 ? 10.037 1.373 -9.947 1.00 85.56 79 CYS A N 1
ATOM 635 C CA . CYS A 1 79 ? 8.928 0.798 -9.175 1.00 85.56 79 CYS A CA 1
ATOM 636 C C . CYS A 1 79 ? 7.624 1.595 -9.340 1.00 85.56 79 CYS A C 1
ATOM 638 O O . CYS A 1 79 ? 6.552 0.995 -9.330 1.00 85.56 79 CYS A O 1
ATOM 640 N N . SER A 1 80 ? 7.706 2.919 -9.510 1.00 85.88 80 SER A N 1
ATOM 641 C CA . SER A 1 80 ? 6.544 3.772 -9.771 1.00 85.88 80 SER A CA 1
ATOM 642 C C . SER A 1 80 ? 5.952 3.520 -11.155 1.00 85.88 80 SER A C 1
ATOM 644 O O . SER A 1 80 ? 4.754 3.280 -11.237 1.00 85.88 80 SER A O 1
ATOM 646 N N . ALA A 1 81 ? 6.778 3.484 -12.206 1.00 87.62 81 ALA A N 1
ATOM 647 C CA . ALA A 1 81 ? 6.326 3.212 -13.571 1.00 87.62 81 ALA A CA 1
ATOM 648 C C . ALA A 1 81 ? 5.678 1.824 -13.689 1.00 87.62 81 ALA A C 1
ATOM 650 O O . ALA A 1 81 ? 4.601 1.687 -14.254 1.00 87.62 81 ALA A O 1
ATOM 651 N N . TYR A 1 82 ? 6.278 0.807 -13.064 1.00 88.62 82 TYR A N 1
ATOM 652 C CA . TYR A 1 82 ? 5.677 -0.525 -12.996 1.00 88.62 82 TYR A CA 1
ATOM 653 C C . TYR A 1 82 ? 4.330 -0.529 -12.264 1.00 88.62 82 TYR A C 1
ATOM 655 O O . TYR A 1 82 ? 3.402 -1.226 -12.664 1.00 88.62 82 TYR A O 1
ATOM 663 N N . THR A 1 83 ? 4.229 0.210 -11.156 1.00 89.69 83 THR A N 1
ATOM 664 C CA . THR A 1 83 ? 2.988 0.266 -10.372 1.00 89.69 83 THR A CA 1
ATOM 665 C C . THR A 1 83 ? 1.890 0.980 -11.154 1.00 89.69 83 THR A C 1
ATOM 667 O O . THR A 1 83 ? 0.757 0.513 -11.155 1.00 89.69 83 THR A O 1
ATOM 670 N N . ASP A 1 84 ? 2.232 2.063 -11.848 1.00 92.12 84 ASP A N 1
ATOM 671 C CA . ASP A 1 84 ? 1.322 2.796 -12.726 1.00 92.12 84 ASP A CA 1
ATOM 672 C C . ASP A 1 84 ? 0.797 1.899 -13.860 1.00 92.12 84 ASP A C 1
ATOM 674 O O . ASP A 1 84 ? -0.412 1.717 -14.000 1.00 92.12 84 ASP A O 1
ATOM 678 N N . GLU A 1 85 ? 1.689 1.207 -14.574 1.00 91.44 85 GLU A N 1
ATOM 679 C CA . GLU A 1 85 ? 1.318 0.252 -15.625 1.00 91.44 85 GLU A CA 1
ATOM 680 C C . GLU A 1 85 ? 0.441 -0.898 -15.086 1.00 91.44 85 GLU A C 1
ATOM 682 O O . GLU A 1 85 ? -0.555 -1.281 -15.707 1.00 91.44 85 GLU A O 1
ATOM 687 N N . ALA A 1 86 ? 0.750 -1.431 -13.899 1.00 91.25 86 ALA A N 1
ATOM 688 C CA . ALA A 1 86 ? -0.044 -2.490 -13.277 1.00 91.25 86 ALA A CA 1
ATOM 689 C C . ALA A 1 86 ? -1.447 -2.014 -12.866 1.00 91.25 86 ALA A C 1
ATOM 691 O O . ALA A 1 86 ? -2.416 -2.764 -13.012 1.00 91.25 86 ALA A O 1
ATOM 692 N N . ILE A 1 87 ? -1.572 -0.780 -12.367 1.00 91.38 87 ILE A N 1
ATOM 693 C CA . ILE A 1 87 ? -2.864 -0.178 -12.013 1.00 91.38 87 ILE A CA 1
ATOM 694 C C . ILE A 1 87 ? -3.698 0.071 -13.269 1.00 91.38 87 ILE A C 1
ATOM 696 O O . ILE A 1 87 ? -4.889 -0.238 -13.262 1.00 91.38 87 ILE A O 1
ATOM 700 N N . GLN A 1 88 ? -3.089 0.566 -14.348 1.00 92.00 88 GLN A N 1
ATOM 701 C CA . GLN A 1 88 ? -3.783 0.801 -15.617 1.00 92.00 88 GLN A CA 1
ATOM 702 C C . GLN A 1 88 ? -4.322 -0.498 -16.233 1.00 92.00 88 GLN A C 1
ATOM 704 O O . GLN A 1 88 ? -5.424 -0.504 -16.776 1.00 92.00 88 GLN A O 1
ATOM 709 N N . ARG A 1 89 ? -3.586 -1.612 -16.114 1.00 88.88 89 ARG A N 1
ATOM 710 C CA . ARG A 1 89 ? -4.000 -2.912 -16.672 1.00 88.88 89 ARG A CA 1
ATOM 711 C C . ARG A 1 89 ? -5.001 -3.674 -15.810 1.00 88.88 89 ARG A C 1
ATOM 713 O O . ARG A 1 89 ? -5.946 -4.252 -16.337 1.00 88.88 89 ARG A O 1
ATOM 720 N N . PHE A 1 90 ? -4.776 -3.728 -14.498 1.00 88.31 90 PHE A N 1
ATOM 721 C CA . PHE A 1 90 ? -5.507 -4.640 -13.611 1.00 88.31 90 PHE A CA 1
ATOM 722 C C . PHE A 1 90 ? -6.413 -3.938 -12.597 1.00 88.31 90 PHE A C 1
ATOM 724 O O . PHE A 1 90 ? -7.222 -4.607 -11.950 1.00 88.31 90 PHE A O 1
ATOM 731 N N . GLY A 1 91 ? -6.310 -2.615 -12.471 1.00 90.69 91 GLY A N 1
ATOM 732 C CA . GLY A 1 91 ? -7.024 -1.804 -11.492 1.00 90.69 91 GLY A CA 1
ATOM 733 C C . GLY A 1 91 ? -6.217 -1.541 -10.219 1.00 90.69 91 GLY A C 1
ATOM 734 O O . GLY A 1 91 ? -5.178 -2.149 -9.956 1.00 90.69 91 GLY A O 1
ATOM 735 N N . LEU A 1 92 ? -6.721 -0.624 -9.388 1.00 88.69 92 LEU A N 1
ATOM 736 C CA . LEU A 1 92 ? -6.005 -0.120 -8.210 1.00 88.69 92 LEU A CA 1
ATOM 737 C C . LEU A 1 92 ? -5.694 -1.206 -7.170 1.00 88.69 92 LEU A C 1
ATOM 739 O O . LEU A 1 92 ? -4.639 -1.178 -6.544 1.00 88.69 92 LEU A O 1
ATOM 743 N N . TRP A 1 93 ? -6.603 -2.165 -6.979 1.00 88.75 93 TRP A N 1
ATOM 744 C CA . TRP A 1 93 ? -6.447 -3.201 -5.957 1.00 88.75 93 TRP A CA 1
ATOM 745 C C . TRP A 1 93 ? -5.335 -4.187 -6.325 1.00 88.75 93 TRP A C 1
ATOM 747 O O . TRP A 1 93 ? -4.295 -4.235 -5.677 1.00 88.75 93 TRP A O 1
ATOM 757 N N . SER A 1 94 ? -5.528 -4.947 -7.398 1.00 87.94 94 SER A N 1
ATOM 758 C CA . SER A 1 94 ? -4.568 -5.919 -7.936 1.00 87.94 94 SER A CA 1
ATOM 759 C C . SER A 1 94 ? -3.235 -5.262 -8.311 1.00 87.94 94 SER A C 1
ATOM 761 O O . SER A 1 94 ? -2.190 -5.718 -7.848 1.00 87.94 94 SER A O 1
ATOM 763 N N . GLY A 1 95 ? -3.266 -4.160 -9.070 1.00 88.50 95 GLY A N 1
ATOM 764 C CA . GLY A 1 95 ? -2.078 -3.409 -9.478 1.00 88.50 95 GLY A CA 1
ATOM 765 C C . GLY A 1 95 ? -1.318 -2.812 -8.293 1.00 88.50 95 GLY A C 1
ATOM 766 O O . GLY A 1 95 ? -0.089 -2.881 -8.244 1.00 88.50 95 GLY A O 1
ATOM 767 N N . GLY A 1 96 ? -2.038 -2.336 -7.272 1.00 89.06 96 GLY A N 1
ATOM 768 C CA . GLY A 1 96 ? -1.452 -1.873 -6.016 1.00 89.06 96 GLY A CA 1
ATOM 769 C C . GLY A 1 96 ? -0.695 -2.979 -5.277 1.00 89.06 96 GLY A C 1
ATOM 770 O O . GLY A 1 96 ? 0.437 -2.767 -4.844 1.00 89.06 96 GLY A O 1
ATOM 771 N N . TRP A 1 97 ? -1.257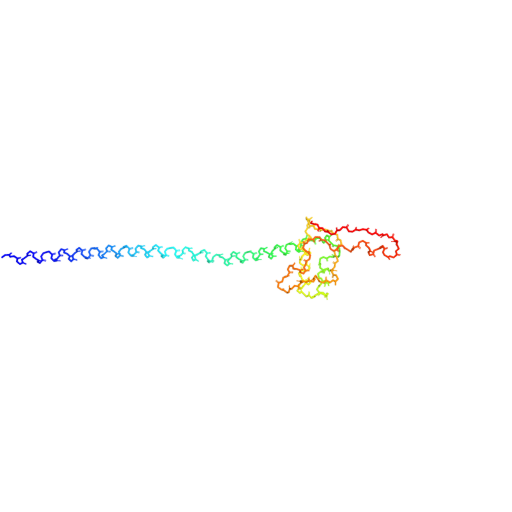 -4.191 -5.194 1.00 88.62 97 TRP A N 1
ATOM 772 C CA . TRP A 1 97 ? -0.573 -5.343 -4.588 1.00 88.62 97 TRP A CA 1
ATOM 773 C C . TRP A 1 97 ? 0.627 -5.829 -5.412 1.00 88.62 97 TRP A C 1
ATOM 775 O O . TRP A 1 97 ? 1.630 -6.256 -4.836 1.00 88.62 97 TRP A O 1
ATOM 785 N N . MET A 1 98 ? 0.572 -5.724 -6.742 1.00 87.81 98 MET A N 1
ATOM 786 C CA . MET A 1 98 ? 1.703 -6.025 -7.629 1.00 87.81 98 MET A CA 1
ATOM 787 C C . MET A 1 98 ? 2.861 -5.042 -7.425 1.00 87.81 98 MET A C 1
ATOM 789 O O . MET A 1 98 ? 4.008 -5.468 -7.262 1.00 87.81 98 MET A O 1
ATOM 793 N N . GLY A 1 99 ? 2.563 -3.741 -7.391 1.00 88.31 99 GLY A N 1
ATOM 794 C CA . GLY A 1 99 ? 3.535 -2.686 -7.106 1.00 88.31 99 GLY A CA 1
ATOM 795 C C . GLY A 1 99 ? 4.130 -2.815 -5.707 1.00 88.31 99 GLY A C 1
ATOM 796 O O . GLY A 1 99 ? 5.351 -2.785 -5.544 1.00 88.31 99 GLY A O 1
ATOM 797 N N . LEU A 1 100 ? 3.291 -3.079 -4.699 1.00 86.44 100 LEU A N 1
ATOM 798 C CA . LEU A 1 100 ? 3.734 -3.285 -3.321 1.00 86.44 100 LEU A CA 1
ATOM 799 C C . LEU A 1 100 ? 4.679 -4.484 -3.197 1.00 86.44 100 LEU A C 1
ATOM 801 O O . LEU A 1 100 ? 5.733 -4.363 -2.575 1.00 86.44 100 LEU A O 1
ATOM 805 N N . ALA A 1 101 ? 4.360 -5.614 -3.835 1.00 84.00 101 ALA A N 1
ATOM 806 C CA . ALA A 1 101 ? 5.238 -6.782 -3.840 1.00 84.00 101 ALA A CA 1
ATOM 807 C C . ALA A 1 101 ? 6.626 -6.463 -4.430 1.00 84.00 101 ALA A C 1
ATOM 809 O O . ALA A 1 101 ? 7.644 -6.939 -3.922 1.00 84.00 101 ALA A O 1
ATOM 810 N N . ARG A 1 102 ? 6.693 -5.608 -5.459 1.00 84.62 102 ARG A N 1
ATOM 811 C CA . ARG A 1 102 ? 7.957 -5.138 -6.051 1.00 84.62 102 ARG A CA 1
ATOM 812 C C . ARG A 1 102 ? 8.696 -4.147 -5.151 1.00 84.62 102 ARG A C 1
ATOM 814 O O . ARG A 1 102 ? 9.912 -4.253 -4.988 1.00 84.62 102 ARG A O 1
ATOM 821 N N . ILE A 1 103 ? 7.981 -3.236 -4.493 1.00 81.94 103 ILE A N 1
ATOM 822 C CA . ILE A 1 103 ? 8.557 -2.318 -3.499 1.00 81.94 103 ILE A CA 1
ATOM 823 C C . ILE A 1 103 ? 9.084 -3.097 -2.284 1.00 81.94 103 ILE A C 1
ATOM 825 O O . ILE A 1 103 ? 10.127 -2.756 -1.739 1.00 81.94 103 ILE A O 1
ATOM 829 N N . CYS A 1 104 ? 8.489 -4.213 -1.882 1.00 79.12 104 CYS A N 1
ATOM 830 C CA . CYS A 1 104 ? 9.102 -5.055 -0.852 1.00 79.12 104 CYS A CA 1
ATOM 831 C C . CYS A 1 104 ? 10.428 -5.693 -1.330 1.00 79.12 104 CYS A C 1
ATOM 833 O O . CYS A 1 104 ? 11.364 -5.837 -0.540 1.00 79.12 104 CYS A O 1
ATOM 835 N N . ARG A 1 105 ? 10.550 -6.007 -2.631 1.00 77.44 105 ARG A N 1
ATOM 836 C CA . ARG A 1 105 ? 11.717 -6.682 -3.234 1.00 77.44 105 ARG A CA 1
ATOM 837 C C . ARG A 1 105 ? 12.878 -5.778 -3.653 1.00 77.44 105 ARG A C 1
ATOM 839 O O . ARG A 1 105 ? 14.011 -6.232 -3.610 1.00 77.44 105 ARG A O 1
ATOM 846 N N . CYS A 1 106 ? 12.651 -4.532 -4.060 1.00 77.69 106 CYS A N 1
ATOM 847 C CA . CYS A 1 106 ? 13.708 -3.615 -4.548 1.00 77.69 106 CYS A CA 1
ATOM 848 C C . CYS A 1 106 ? 14.614 -3.049 -3.405 1.00 77.69 106 CYS A C 1
ATOM 850 O O . CYS A 1 106 ? 15.082 -1.913 -3.438 1.00 77.69 106 CYS A O 1
ATOM 852 N N . ASN A 1 107 ? 14.826 -3.812 -2.332 1.00 75.00 107 ASN A N 1
ATOM 853 C CA . ASN A 1 107 ? 15.777 -3.466 -1.275 1.00 75.00 107 ASN A CA 1
ATOM 854 C C . ASN A 1 107 ? 17.215 -3.855 -1.718 1.00 75.00 107 ASN A C 1
ATOM 856 O O . ASN A 1 107 ? 17.357 -4.650 -2.649 1.00 75.00 107 ASN A O 1
ATOM 860 N N . PRO A 1 108 ? 18.286 -3.312 -1.108 1.00 68.62 108 PRO A N 1
ATOM 861 C CA . PRO A 1 108 ? 19.665 -3.574 -1.544 1.00 68.62 108 PRO A CA 1
ATOM 862 C C . PRO A 1 108 ? 20.107 -5.048 -1.450 1.00 68.62 108 PRO A C 1
ATOM 864 O O . PRO A 1 108 ? 20.992 -5.452 -2.198 1.00 68.62 108 PRO A O 1
ATOM 867 N N . TRP A 1 109 ? 19.468 -5.861 -0.601 1.00 66.88 109 TRP A N 1
ATOM 868 C CA . TRP A 1 109 ? 19.670 -7.320 -0.512 1.00 66.88 109 TRP A CA 1
ATOM 869 C C . TRP A 1 109 ? 18.614 -8.124 -1.282 1.00 66.88 109 TRP A C 1
ATOM 871 O O . TRP A 1 109 ? 18.479 -9.334 -1.107 1.00 66.88 109 TRP A O 1
ATOM 881 N N . GLY A 1 110 ? 17.815 -7.444 -2.095 1.00 73.38 110 GLY A N 1
ATOM 882 C CA . GLY A 1 110 ? 16.712 -8.025 -2.827 1.00 73.38 110 GLY A CA 1
ATOM 883 C C . GLY A 1 110 ? 17.068 -8.321 -4.276 1.00 73.38 110 GLY A C 1
ATOM 884 O O . GLY A 1 110 ? 18.223 -8.312 -4.699 1.00 73.38 110 GLY A O 1
ATOM 885 N N . THR A 1 111 ? 16.033 -8.592 -5.061 1.00 72.44 111 THR A N 1
ATOM 886 C CA . THR A 1 111 ? 16.178 -8.860 -6.495 1.00 72.44 111 THR A CA 1
ATOM 887 C C . THR A 1 111 ? 16.610 -7.600 -7.253 1.00 72.44 111 THR A C 1
ATOM 889 O O . THR A 1 111 ? 16.320 -6.487 -6.820 1.00 72.44 111 THR A O 1
ATOM 892 N N . SER A 1 112 ? 17.238 -7.774 -8.410 1.00 76.06 112 SER A N 1
ATOM 893 C CA . SER A 1 112 ? 17.565 -6.716 -9.375 1.00 76.06 112 SER A CA 1
ATOM 894 C C . SER A 1 112 ? 17.359 -7.230 -10.790 1.00 76.06 112 SER A C 1
ATOM 896 O O . SER A 1 112 ? 17.436 -8.438 -10.994 1.00 76.06 112 SER A O 1
ATOM 898 N N . GLY A 1 113 ? 17.154 -6.332 -11.751 1.00 77.56 113 GLY A N 1
ATOM 899 C CA . GLY A 1 113 ? 17.018 -6.696 -13.163 1.00 77.56 113 GLY A CA 1
ATOM 900 C C . GLY A 1 113 ? 15.748 -6.149 -13.803 1.00 77.56 113 GLY A C 1
ATOM 901 O O . GLY A 1 113 ? 15.105 -5.240 -13.269 1.00 77.56 113 GLY A O 1
ATOM 902 N N . ILE A 1 114 ? 15.407 -6.700 -14.964 1.00 78.69 114 ILE A N 1
ATOM 903 C CA . ILE A 1 114 ? 14.201 -6.331 -15.699 1.00 78.69 114 ILE A CA 1
ATOM 904 C C . ILE A 1 114 ? 13.019 -7.061 -15.064 1.00 78.69 114 ILE A C 1
ATOM 906 O O . ILE A 1 114 ? 13.036 -8.276 -14.888 1.00 78.69 114 ILE A O 1
ATOM 910 N N . ASP A 1 115 ? 12.010 -6.298 -14.665 1.00 83.69 115 ASP A N 1
ATOM 911 C CA . ASP A 1 115 ? 10.762 -6.840 -14.135 1.00 83.69 115 ASP A CA 1
ATOM 912 C C . ASP A 1 115 ? 9.635 -6.101 -14.870 1.00 83.69 115 ASP A C 1
ATOM 914 O O . ASP A 1 115 ? 9.497 -4.883 -14.732 1.00 83.69 115 ASP A O 1
ATOM 918 N N . ILE A 1 116 ? 8.894 -6.800 -15.725 1.00 85.69 116 ILE A N 1
ATOM 919 C CA . ILE A 1 116 ? 7.768 -6.243 -16.492 1.00 85.69 116 ILE A CA 1
ATOM 920 C C . ILE A 1 116 ? 6.430 -6.683 -15.900 1.00 85.69 116 ILE A C 1
ATOM 922 O O . ILE A 1 116 ? 6.321 -7.723 -15.241 1.00 85.69 116 ILE A O 1
ATOM 926 N N . VAL A 1 117 ? 5.393 -5.867 -16.089 1.00 85.00 117 VAL A N 1
ATOM 927 C CA . VAL A 1 117 ? 4.045 -6.194 -15.607 1.00 85.00 117 VAL A CA 1
ATOM 928 C C . VAL A 1 117 ? 3.566 -7.476 -16.290 1.00 85.00 117 VAL A C 1
ATOM 930 O O . VAL A 1 117 ? 3.702 -7.616 -17.503 1.00 85.00 117 VAL A O 1
ATOM 933 N N . CYS A 1 118 ? 3.013 -8.415 -15.508 1.00 80.44 118 CYS A N 1
ATOM 934 C CA . CYS A 1 118 ? 2.413 -9.637 -16.049 1.00 80.44 118 CYS A CA 1
ATOM 935 C C . CYS A 1 118 ? 1.382 -9.292 -17.131 1.00 80.44 118 CYS A C 1
ATOM 937 O O . CYS A 1 118 ? 0.629 -8.333 -16.981 1.00 80.44 118 CYS A O 1
ATOM 939 N N . GLU A 1 119 ? 1.290 -10.111 -18.172 1.00 80.31 119 GLU A N 1
ATOM 940 C CA . GLU A 1 119 ? 0.279 -9.931 -19.219 1.00 80.31 119 GLU A CA 1
ATOM 941 C C . GLU A 1 119 ? -1.114 -10.394 -18.767 1.00 80.31 119 GLU A C 1
ATOM 943 O O . GLU A 1 119 ? -2.121 -9.768 -19.085 1.00 80.31 119 GLU A O 1
ATOM 948 N N . ALA A 1 120 ? -1.170 -11.424 -17.920 1.00 81.12 120 ALA A N 1
ATOM 949 C CA . ALA A 1 120 ? -2.397 -11.905 -17.296 1.00 81.12 120 ALA A CA 1
ATOM 950 C C . ALA A 1 120 ? -2.219 -12.108 -15.784 1.00 81.12 120 ALA A C 1
ATOM 952 O O . ALA A 1 120 ? -1.145 -12.482 -15.301 1.00 81.12 120 ALA A O 1
ATOM 953 N N . LEU A 1 121 ? -3.297 -11.884 -15.026 1.00 80.06 121 LEU A N 1
ATOM 954 C CA . LEU A 1 121 ? -3.361 -12.239 -13.607 1.00 80.06 121 LEU A CA 1
ATOM 955 C C . LEU A 1 121 ? -3.398 -13.767 -13.449 1.00 80.06 121 LEU A C 1
ATOM 957 O O . LEU A 1 121 ? -4.038 -14.444 -14.257 1.00 80.06 121 LEU A O 1
ATOM 961 N N . PRO A 1 122 ? -2.785 -14.336 -12.395 1.00 74.88 122 PRO A N 1
ATOM 962 C CA . PRO A 1 122 ? -2.841 -15.773 -12.176 1.00 74.88 122 PRO A CA 1
ATOM 963 C C . PRO A 1 122 ? -4.288 -16.245 -11.964 1.00 74.88 122 PRO A C 1
ATOM 965 O O . PRO A 1 122 ? -5.063 -15.620 -11.225 1.00 74.88 122 PRO A O 1
ATOM 968 N N . LEU A 1 123 ? -4.622 -17.374 -12.602 1.00 65.31 123 LEU A N 1
ATOM 969 C CA . LEU A 1 123 ? -5.903 -18.083 -12.511 1.00 65.31 123 LEU A CA 1
ATOM 970 C C . LEU A 1 123 ? -6.101 -18.571 -11.066 1.00 65.31 123 LEU A C 1
ATOM 972 O O . LEU A 1 123 ? -5.636 -19.637 -10.677 1.00 65.31 123 LEU A O 1
ATOM 976 N N . GLY A 1 124 ? -6.717 -17.740 -10.227 1.00 72.94 124 GLY A N 1
ATOM 977 C CA . GLY A 1 124 ? -6.826 -17.970 -8.780 1.00 72.94 124 GLY A CA 1
ATOM 978 C C . GLY A 1 124 ? -6.759 -16.702 -7.929 1.00 72.94 124 GLY A C 1
ATOM 979 O O . GLY A 1 124 ? -7.005 -16.763 -6.721 1.00 72.94 124 GLY A O 1
ATOM 980 N N . SER A 1 125 ? -6.467 -15.555 -8.547 1.00 78.06 125 SER A N 1
ATOM 981 C CA . SER A 1 125 ? -6.495 -14.247 -7.894 1.00 78.06 125 SER A CA 1
ATOM 982 C C . SER A 1 125 ? -7.906 -13.915 -7.401 1.00 78.06 125 SER A C 1
ATOM 984 O O . SER A 1 125 ? -8.843 -13.802 -8.189 1.00 78.06 125 SER A O 1
ATOM 986 N N . ARG A 1 126 ? -8.078 -13.762 -6.085 1.00 84.19 126 ARG A N 1
ATOM 987 C CA . ARG A 1 126 ? -9.362 -13.416 -5.453 1.00 84.19 126 ARG A CA 1
ATOM 988 C C . ARG A 1 126 ? -9.204 -12.149 -4.632 1.00 84.19 126 ARG A C 1
ATOM 990 O O . ARG A 1 126 ? -8.163 -11.951 -4.010 1.00 84.19 126 ARG A O 1
ATOM 997 N N . TRP A 1 127 ? -10.263 -11.345 -4.557 1.00 82.69 127 TRP A N 1
ATOM 998 C CA . TRP A 1 127 ? -10.238 -10.042 -3.883 1.00 82.69 127 TRP A CA 1
ATOM 999 C C . TRP A 1 127 ? -9.755 -10.126 -2.423 1.00 82.69 127 TRP A C 1
ATOM 1001 O O . TRP A 1 127 ? -9.004 -9.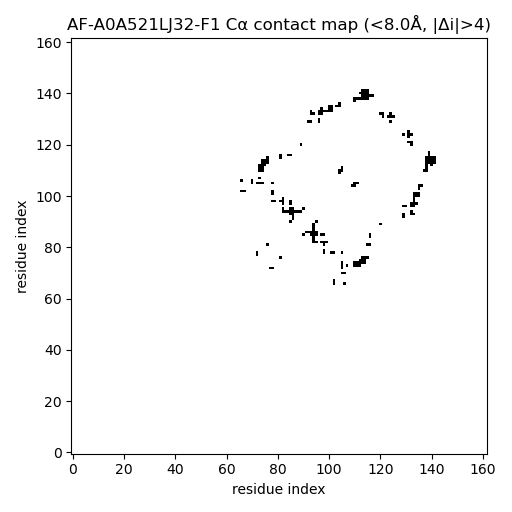262 -1.975 1.00 82.69 127 TRP A O 1
ATOM 1011 N N . TYR A 1 128 ? -10.100 -11.213 -1.721 1.00 84.19 128 TYR A N 1
ATOM 1012 C CA . TYR A 1 128 ? -9.715 -11.479 -0.330 1.00 84.19 128 TYR A CA 1
ATOM 1013 C C . TYR A 1 128 ? -8.313 -12.089 -0.152 1.00 84.19 128 TYR A C 1
ATOM 1015 O O . TYR A 1 128 ? -7.881 -12.304 0.978 1.00 84.19 128 TYR A O 1
ATOM 1023 N N . ARG A 1 129 ? -7.587 -12.386 -1.240 1.00 85.19 129 ARG A N 1
ATOM 1024 C CA . ARG A 1 129 ? -6.196 -12.877 -1.214 1.00 85.19 129 ARG A CA 1
ATOM 1025 C C . ARG A 1 129 ? -5.265 -11.842 -1.847 1.00 85.19 129 ARG A C 1
ATOM 1027 O O . ARG A 1 129 ? -4.679 -12.123 -2.893 1.00 85.19 129 ARG A O 1
ATOM 1034 N N . PRO A 1 130 ? -5.093 -10.660 -1.235 1.00 80.38 130 PRO A N 1
ATOM 1035 C CA . PRO A 1 130 ? -4.281 -9.584 -1.795 1.00 80.38 130 PRO A CA 1
ATOM 1036 C C . PRO A 1 130 ? -2.841 -10.006 -2.145 1.00 80.38 130 PRO A C 1
ATOM 1038 O O . PRO A 1 130 ? -2.297 -9.631 -3.179 1.00 80.38 130 PRO A O 1
ATOM 1041 N N . TRP A 1 131 ? -2.245 -10.895 -1.348 1.00 81.06 131 TRP A N 1
ATOM 1042 C CA . TRP A 1 131 ? -0.913 -11.453 -1.605 1.00 81.06 131 TRP A CA 1
ATOM 1043 C C . TRP A 1 131 ? -0.833 -12.375 -2.832 1.00 81.06 131 TRP A C 1
ATOM 1045 O O . TRP A 1 131 ? 0.265 -12.721 -3.242 1.00 81.06 131 TRP A O 1
ATOM 1055 N N . SER A 1 132 ? -1.949 -12.797 -3.428 1.00 82.62 132 SER A N 1
ATOM 1056 C CA . SER A 1 132 ? -1.922 -13.625 -4.644 1.00 82.62 132 SER A CA 1
ATOM 1057 C C . SER A 1 132 ? -1.722 -12.817 -5.928 1.00 82.62 132 SER A C 1
ATOM 1059 O O . SER A 1 132 ? -1.265 -13.377 -6.918 1.00 82.62 132 SER A O 1
ATOM 1061 N N . TYR A 1 133 ? -2.019 -11.511 -5.903 1.00 82.38 133 TYR A N 1
ATOM 1062 C CA . TYR A 1 133 ? -1.902 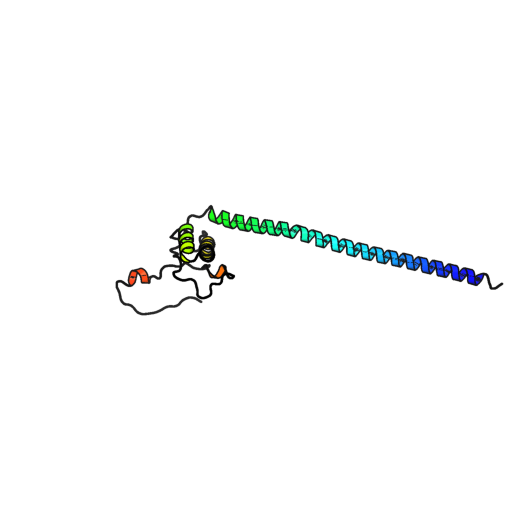-10.643 -7.078 1.00 82.38 133 TYR A CA 1
ATOM 1063 C C . TYR A 1 133 ? -0.445 -10.328 -7.427 1.00 82.38 133 TYR A C 1
ATOM 1065 O O . TYR A 1 133 ? -0.085 -10.255 -8.598 1.00 82.38 133 TYR A O 1
ATOM 1073 N N . GLY A 1 134 ? 0.401 -10.136 -6.413 1.00 78.69 134 GLY A N 1
ATOM 1074 C CA . GLY A 1 134 ? 1.810 -9.798 -6.590 1.00 78.69 134 GLY A CA 1
ATOM 1075 C C . GLY A 1 134 ? 2.728 -11.019 -6.577 1.00 78.69 134 GLY A C 1
ATOM 1076 O O . GLY A 1 134 ? 2.553 -11.943 -5.784 1.00 78.69 134 GLY A O 1
ATOM 1077 N N . ARG A 1 135 ? 3.771 -10.997 -7.412 1.00 79.25 135 ARG A N 1
ATOM 1078 C CA . ARG A 1 135 ? 4.878 -11.958 -7.336 1.00 79.25 135 ARG A CA 1
ATOM 1079 C C . ARG A 1 135 ? 5.875 -11.500 -6.261 1.00 79.25 135 ARG A C 1
ATOM 1081 O O . ARG A 1 135 ? 6.561 -10.489 -6.420 1.00 79.25 135 ARG A O 1
ATOM 1088 N N . TRP A 1 136 ? 5.941 -12.240 -5.151 1.00 76.81 136 TRP A N 1
ATO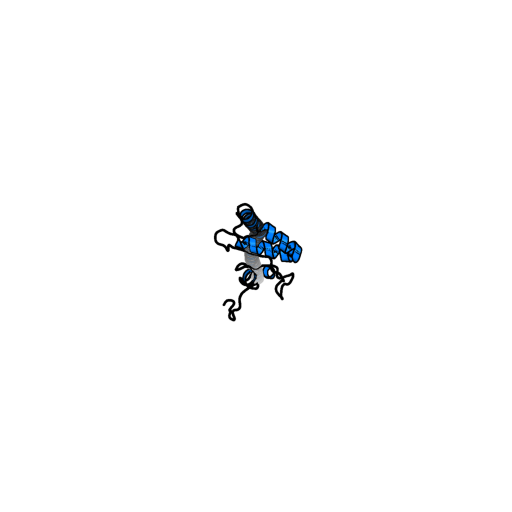M 1089 C CA . TRP A 1 136 ? 6.780 -11.912 -3.982 1.00 76.81 136 TRP A CA 1
ATOM 1090 C C . TRP A 1 136 ? 8.205 -12.479 -4.050 1.00 76.81 136 TRP A C 1
ATOM 1092 O O . TRP A 1 136 ? 9.057 -12.071 -3.264 1.00 76.81 136 TRP A O 1
ATOM 1102 N N . ARG A 1 137 ? 8.484 -13.402 -4.980 1.00 72.81 137 ARG A N 1
ATOM 1103 C CA . ARG A 1 137 ? 9.814 -13.988 -5.218 1.00 72.81 137 ARG A CA 1
ATOM 1104 C C . ARG A 1 137 ? 10.133 -14.011 -6.716 1.00 72.81 137 ARG A C 1
ATOM 1106 O O . ARG A 1 137 ? 9.252 -14.324 -7.511 1.00 72.81 137 ARG A O 1
ATOM 1113 N N . GLY A 1 138 ? 11.382 -13.712 -7.074 1.00 71.25 138 GLY A N 1
ATOM 1114 C CA . GLY A 1 138 ? 11.851 -13.640 -8.467 1.00 71.25 138 GLY A CA 1
ATOM 1115 C C . GLY A 1 138 ? 11.548 -12.303 -9.152 1.00 71.25 138 GLY A C 1
ATOM 1116 O O . GLY A 1 138 ? 11.088 -11.367 -8.500 1.00 71.25 138 GLY A O 1
ATOM 1117 N N . THR A 1 139 ? 11.819 -12.219 -10.452 1.00 74.12 139 THR A N 1
ATOM 1118 C CA . THR A 1 139 ? 11.515 -11.097 -11.363 1.00 74.12 139 THR A CA 1
ATOM 1119 C C . THR A 1 139 ? 10.719 -11.625 -12.556 1.00 74.12 139 THR A C 1
ATOM 1121 O O . THR A 1 139 ? 10.875 -12.790 -12.924 1.00 74.12 139 THR A O 1
ATOM 1124 N N . ASN A 1 140 ? 9.845 -10.807 -13.150 1.00 71.06 140 ASN A N 1
ATOM 1125 C CA . ASN A 1 140 ? 9.327 -11.097 -14.485 1.00 71.06 140 ASN A CA 1
ATOM 1126 C C . ASN A 1 140 ? 10.338 -10.594 -15.508 1.00 71.06 140 ASN A C 1
ATOM 1128 O O . ASN A 1 140 ? 10.194 -9.507 -16.066 1.00 71.06 140 ASN A O 1
ATOM 1132 N N . GLU A 1 141 ? 11.387 -11.376 -15.710 1.00 68.06 141 GLU A N 1
ATOM 1133 C CA . GLU A 1 141 ? 12.237 -11.184 -16.871 1.00 68.06 141 GLU A CA 1
ATOM 1134 C C . GLU A 1 141 ? 11.430 -11.587 -18.115 1.00 68.06 141 GLU A C 1
ATOM 1136 O O . GLU A 1 141 ? 10.762 -12.631 -18.081 1.00 68.06 141 GLU A O 1
ATOM 1141 N N . PRO A 1 142 ? 11.411 -10.776 -19.190 1.00 65.44 142 PRO A N 1
ATOM 1142 C CA . PRO A 1 142 ? 10.878 -11.253 -20.457 1.00 65.44 142 PRO A CA 1
ATOM 1143 C C . PRO A 1 142 ? 11.636 -12.528 -20.825 1.00 65.44 142 PRO A C 1
ATOM 1145 O O . PRO A 1 142 ? 12.864 -12.552 -20.773 1.00 65.44 142 PRO A O 1
ATOM 1148 N N . ALA A 1 143 ? 10.909 -13.602 -21.140 1.00 60.78 143 ALA A N 1
ATOM 1149 C CA . ALA A 1 143 ? 11.536 -14.850 -21.550 1.00 60.78 143 ALA A CA 1
ATOM 1150 C C . ALA A 1 143 ? 12.574 -14.552 -22.655 1.00 60.78 143 ALA A C 1
ATOM 1152 O O . ALA A 1 143 ? 12.247 -13.778 -23.563 1.00 60.78 143 ALA A O 1
ATOM 1153 N N . PRO A 1 144 ? 13.783 -15.149 -22.612 1.00 55.09 144 PRO A N 1
ATOM 1154 C CA . PRO A 1 144 ? 14.866 -14.850 -23.559 1.00 55.09 144 PRO A CA 1
ATOM 1155 C C . PRO A 1 144 ? 14.454 -14.954 -25.043 1.00 55.09 144 PRO A C 1
ATOM 1157 O O . PRO A 1 144 ? 15.073 -14.361 -25.918 1.00 55.09 144 PRO A O 1
ATOM 1160 N N . LEU A 1 145 ? 13.340 -15.633 -25.317 1.00 52.06 145 LEU A N 1
ATOM 1161 C CA . LEU A 1 145 ? 12.732 -15.829 -26.628 1.00 52.06 145 LEU A CA 1
ATOM 1162 C C . LEU A 1 145 ? 12.157 -14.573 -27.309 1.00 52.06 145 LEU A C 1
ATOM 1164 O O . LEU A 1 145 ? 11.910 -14.633 -28.507 1.00 52.06 145 LEU A O 1
ATOM 1168 N N . ALA A 1 146 ? 11.956 -13.436 -26.633 1.00 51.12 146 ALA A N 1
ATOM 1169 C CA . ALA A 1 146 ? 11.399 -12.250 -27.308 1.00 51.12 146 ALA A CA 1
ATOM 1170 C C . ALA A 1 146 ? 12.388 -11.548 -28.266 1.00 51.12 146 ALA A C 1
ATOM 1172 O O . ALA A 1 146 ? 11.962 -10.754 -29.103 1.00 51.12 146 ALA A O 1
ATOM 1173 N N . LEU A 1 147 ? 13.692 -11.842 -28.172 1.00 49.12 147 LEU A N 1
ATOM 1174 C CA . LEU A 1 147 ? 14.709 -11.326 -29.101 1.00 49.12 147 LEU A CA 1
ATOM 1175 C C . LEU A 1 147 ? 15.171 -12.361 -30.138 1.00 49.12 147 LEU A C 1
ATOM 1177 O O . LEU A 1 147 ? 15.839 -11.990 -31.099 1.00 49.12 147 LEU A O 1
ATOM 1181 N N . GLU A 1 148 ? 14.779 -13.631 -29.998 1.00 48.78 148 GLU A N 1
ATOM 1182 C CA . GLU A 1 148 ? 15.291 -14.725 -30.838 1.00 48.78 148 GLU A CA 1
ATOM 1183 C C . GLU A 1 148 ? 14.255 -15.299 -31.823 1.00 48.78 148 GLU A C 1
ATOM 1185 O O . GLU A 1 148 ? 14.623 -15.931 -32.812 1.00 48.78 148 GLU A O 1
ATOM 1190 N N . THR A 1 149 ? 12.951 -15.030 -31.669 1.00 48.69 149 THR A N 1
ATOM 1191 C CA . THR A 1 149 ? 11.931 -15.615 -32.568 1.00 48.69 149 THR A CA 1
ATOM 1192 C C . THR A 1 149 ? 11.824 -14.972 -33.959 1.00 48.69 149 THR A C 1
ATOM 1194 O O . THR A 1 149 ? 10.997 -15.411 -34.754 1.00 48.69 149 THR A O 1
ATOM 1197 N N . THR A 1 150 ? 12.667 -13.989 -34.305 1.00 53.72 150 THR A N 1
ATOM 1198 C CA . THR A 1 150 ? 12.808 -13.505 -35.702 1.00 53.72 150 THR A CA 1
ATOM 1199 C C . THR A 1 150 ? 13.990 -14.121 -36.452 1.00 53.72 150 THR A C 1
ATOM 1201 O O . THR A 1 150 ? 14.251 -13.753 -37.595 1.00 53.72 150 THR A O 1
ATOM 1204 N N . GLY A 1 151 ? 14.682 -15.096 -35.860 1.00 49.38 151 GLY A N 1
ATOM 1205 C CA . GLY A 1 151 ? 15.694 -15.859 -36.572 1.00 49.38 151 GLY A CA 1
ATOM 1206 C C . GLY A 1 151 ? 16.496 -16.751 -35.643 1.00 49.38 151 GLY A C 1
ATOM 1207 O O . GLY A 1 151 ? 17.451 -16.281 -35.044 1.00 49.38 151 GLY A O 1
ATOM 1208 N N . LEU A 1 152 ? 16.111 -18.029 -35.577 1.00 45.91 152 LEU A N 1
ATOM 1209 C CA . LEU A 1 152 ? 16.951 -19.235 -35.662 1.00 45.91 152 LEU A CA 1
ATOM 1210 C C . LEU A 1 152 ? 16.276 -20.407 -34.921 1.00 45.91 152 LEU A C 1
ATOM 1212 O O . LEU A 1 152 ? 15.793 -20.295 -33.801 1.00 45.91 152 LEU A O 1
ATOM 1216 N N . ASN A 1 153 ? 16.215 -21.545 -35.609 1.00 52.59 153 ASN A N 1
ATOM 1217 C CA . ASN A 1 153 ? 15.645 -22.812 -35.155 1.00 52.59 153 ASN A CA 1
ATOM 1218 C C . ASN A 1 153 ? 16.406 -23.416 -33.955 1.00 52.59 153 ASN A C 1
ATOM 1220 O O . ASN A 1 153 ? 17.633 -23.470 -33.992 1.00 52.59 153 ASN A O 1
ATOM 1224 N N . GLY A 1 154 ? 15.695 -24.016 -32.987 1.00 38.78 154 GLY A N 1
ATOM 1225 C CA . GLY A 1 154 ? 16.281 -24.938 -31.996 1.00 38.78 154 GLY A CA 1
ATOM 1226 C C . GLY A 1 154 ? 15.268 -25.511 -30.975 1.00 38.78 154 GLY A C 1
ATOM 1227 O O . GLY A 1 154 ? 14.554 -24.719 -30.365 1.00 38.78 154 GLY A O 1
ATOM 1228 N N . PRO A 1 155 ? 15.162 -26.848 -30.774 1.00 58.53 155 PRO A N 1
ATOM 1229 C CA . PRO A 1 155 ? 14.128 -27.490 -29.944 1.00 58.53 155 PRO A CA 1
ATOM 1230 C C . PRO A 1 155 ? 14.587 -27.865 -28.514 1.00 58.53 155 PRO A C 1
ATOM 1232 O O . PRO A 1 155 ? 15.680 -28.392 -28.335 1.00 58.53 155 PRO A O 1
ATOM 1235 N N . GLY A 1 156 ? 13.682 -27.728 -27.528 1.00 46.28 156 GLY A N 1
ATOM 1236 C CA . GLY A 1 156 ? 13.773 -28.316 -26.169 1.00 46.28 156 GLY A CA 1
ATOM 1237 C C . GLY A 1 156 ? 14.735 -27.598 -25.203 1.00 46.28 156 GLY A C 1
ATOM 1238 O O . GLY A 1 156 ? 15.725 -27.029 -25.623 1.00 46.28 156 GLY A O 1
ATOM 1239 N N . ALA A 1 157 ? 14.564 -27.558 -23.882 1.00 41.12 157 ALA A N 1
ATOM 1240 C CA . ALA A 1 157 ? 13.604 -28.126 -22.941 1.00 41.12 157 ALA A CA 1
ATOM 1241 C C . ALA A 1 157 ? 13.732 -27.337 -21.604 1.00 41.12 157 ALA A C 1
ATOM 1243 O O . ALA A 1 157 ? 14.775 -26.740 -21.345 1.00 41.12 157 ALA A O 1
ATOM 1244 N N . GLY A 1 158 ? 12.678 -27.313 -20.772 1.00 44.75 158 GLY A N 1
ATOM 1245 C CA . GLY A 1 158 ? 12.640 -26.665 -19.436 1.00 44.75 158 GLY A CA 1
ATOM 1246 C C . GLY A 1 158 ? 13.484 -27.376 -18.345 1.00 44.75 158 GLY A C 1
ATOM 1247 O O . GLY A 1 158 ? 14.311 -28.205 -18.716 1.00 44.75 158 GLY A O 1
ATOM 1248 N N . PRO A 1 159 ? 13.290 -27.138 -17.017 1.00 54.50 159 PRO A N 1
ATOM 1249 C CA . PRO A 1 159 ? 12.016 -26.797 -16.367 1.00 54.50 159 PRO A CA 1
ATOM 1250 C C . PRO A 1 159 ? 12.037 -25.662 -15.309 1.00 54.50 159 PRO A C 1
ATOM 1252 O O . PRO A 1 159 ? 13.064 -25.241 -14.783 1.00 54.50 159 PRO A O 1
ATOM 1255 N N . ALA A 1 160 ? 10.823 -25.211 -14.981 1.00 42.50 160 ALA A N 1
ATOM 1256 C CA . ALA A 1 160 ? 10.452 -24.400 -13.819 1.00 42.50 160 ALA A CA 1
ATOM 1257 C C . ALA A 1 160 ? 10.741 -25.125 -12.468 1.00 42.50 160 ALA A C 1
ATOM 1259 O O . ALA A 1 160 ? 10.911 -26.344 -12.460 1.00 42.50 160 ALA A O 1
ATOM 1260 N N . PRO A 1 161 ? 10.812 -24.395 -11.335 1.00 55.28 161 PRO A N 1
ATOM 1261 C CA . PRO A 1 161 ? 11.580 -24.787 -10.143 1.00 55.28 161 PRO A CA 1
ATOM 1262 C C . PRO A 1 161 ? 10.887 -25.777 -9.188 1.00 55.28 161 PRO A C 1
ATOM 1264 O O . PRO A 1 161 ? 9.660 -25.890 -9.178 1.00 55.28 161 PRO A O 1
ATOM 1267 N N . SER A 1 162 ? 11.702 -26.416 -8.333 1.00 38.06 162 SER A N 1
ATOM 1268 C CA . SER A 1 162 ? 11.313 -27.020 -7.041 1.00 38.06 162 SER A CA 1
ATOM 1269 C C . SER A 1 162 ? 11.644 -26.077 -5.887 1.00 38.06 162 SER A C 1
ATOM 1271 O O . SER A 1 162 ? 12.716 -25.434 -5.962 1.00 38.06 162 SER A O 1
#

Secondary structure (DSSP, 8-state):
--HHHHHHHHHHHHHHHHHHHHHHHHHHHHHHHHHHHHHHHHHHHHTTHHHHHHHHHHHHHHHHHHHHHT----EES-HHHHHHHHHHHH-HHHHHHHHHHHHHH-STTS--EE----SS--TT--TT-GGGTS--SS--PPPGGGTTTTS-----------